Protein AF-A0A321LSK9-F1 (afdb_monomer_lite)

Secondary structure (DSSP, 8-state):
-HHHHHHHHHHHHT--HHHHHHHHHH--SHHHHHHHHHHHHHPPPPPP-HHHHHHHHHHHHHH-TTS-EEHHHHHHHHHHSTT-----HHHHHHHHHHHHHH-TTTEEE-SSEEEESS-HHHHHHHHHHHHHTS-HHHHTT---

Sequence (144 aa):
MDLARLVRLVPLKRLGLDRLRELFDSCITPEEVSTWVDKMAAEQVPKAHYRSIMDAIWELQKERPDEAVEYSGLAVALQKGPKKLNISKADLYQTCLAISGLAPEMISARKNSVELSQRPDRVMALIGSVIREYPEEETTGFQL

Structure (mmCIF, N/CA/C/O backbone):
data_AF-A0A321LSK9-F1
#
_entry.id   AF-A0A321LSK9-F1
#
loop_
_atom_site.group_PDB
_atom_site.id
_atom_site.type_symbol
_atom_site.label_atom_id
_atom_site.label_alt_id
_atom_site.label_comp_id
_atom_site.label_asym_id
_atom_site.label_entity_id
_atom_site.label_seq_id
_atom_site.pdbx_PDB_ins_code
_atom_site.Cartn_x
_atom_site.Cartn_y
_atom_site.Cartn_z
_atom_site.occupancy
_atom_site.B_iso_or_equiv
_atom_site.auth_seq_id
_atom_site.auth_comp_id
_atom_site.auth_asym_id
_atom_site.auth_atom_id
_atom_site.pdbx_PDB_model_num
ATOM 1 N N . MET A 1 1 ? 15.682 -8.465 -17.079 1.00 61.41 1 MET A N 1
ATOM 2 C CA . MET A 1 1 ? 14.472 -8.153 -17.870 1.00 61.41 1 MET A CA 1
ATOM 3 C C . MET A 1 1 ? 13.657 -7.116 -17.125 1.00 61.41 1 MET A C 1
ATOM 5 O O . MET A 1 1 ? 13.328 -7.345 -15.963 1.00 61.41 1 MET A O 1
ATOM 9 N N . ASP A 1 2 ? 13.325 -6.014 -17.789 1.00 80.69 2 ASP A N 1
ATOM 10 C CA . ASP A 1 2 ? 12.660 -4.850 -17.188 1.00 80.69 2 ASP A CA 1
ATOM 11 C C . ASP A 1 2 ? 11.233 -5.110 -16.716 1.00 80.69 2 ASP A C 1
ATOM 13 O O . ASP A 1 2 ? 10.785 -4.490 -15.760 1.00 80.69 2 ASP A O 1
ATOM 17 N N . LEU A 1 3 ? 10.551 -6.113 -17.273 1.00 80.75 3 LEU A N 1
ATOM 18 C CA . LEU A 1 3 ? 9.225 -6.503 -16.794 1.00 80.75 3 LEU A CA 1
ATOM 19 C C . LEU A 1 3 ? 9.258 -7.023 -15.346 1.00 80.75 3 LEU A C 1
ATOM 21 O O . LEU A 1 3 ? 8.407 -6.670 -14.537 1.00 80.75 3 LEU A O 1
ATOM 25 N N . ALA A 1 4 ? 10.267 -7.825 -14.993 1.00 85.94 4 ALA A N 1
ATOM 26 C CA . ALA A 1 4 ? 10.423 -8.321 -13.625 1.00 85.94 4 ALA A CA 1
ATOM 27 C C . ALA A 1 4 ? 10.766 -7.187 -12.643 1.00 85.94 4 ALA A C 1
ATOM 29 O O . ALA A 1 4 ? 10.314 -7.213 -11.500 1.00 85.94 4 ALA A O 1
ATOM 30 N N . ARG A 1 5 ? 11.534 -6.183 -13.097 1.00 90.31 5 ARG A N 1
ATOM 31 C CA . ARG A 1 5 ? 11.812 -4.957 -12.329 1.00 90.31 5 ARG A CA 1
ATOM 32 C C . ARG A 1 5 ? 10.527 -4.162 -12.118 1.00 90.31 5 ARG A C 1
ATOM 34 O O . ARG A 1 5 ? 10.210 -3.794 -10.994 1.00 90.31 5 ARG A O 1
ATOM 41 N N . LEU A 1 6 ? 9.730 -3.988 -13.171 1.00 88.94 6 LEU A N 1
ATOM 42 C CA . LEU A 1 6 ? 8.459 -3.272 -13.113 1.00 88.94 6 LEU A CA 1
ATOM 43 C C . LEU A 1 6 ? 7.492 -3.887 -12.095 1.00 88.94 6 LEU A C 1
ATOM 45 O O . LEU A 1 6 ? 6.918 -3.154 -11.296 1.00 88.94 6 LEU A O 1
ATOM 49 N N . VAL A 1 7 ? 7.361 -5.217 -12.063 1.00 89.06 7 VAL A N 1
ATOM 50 C CA . VAL A 1 7 ? 6.508 -5.915 -11.080 1.00 89.06 7 VAL A CA 1
ATOM 51 C C . VAL A 1 7 ? 6.890 -5.559 -9.638 1.00 89.06 7 VAL A C 1
ATOM 53 O O . VAL A 1 7 ? 6.003 -5.347 -8.814 1.00 89.06 7 VAL A O 1
ATOM 56 N N . ARG A 1 8 ? 8.188 -5.431 -9.333 1.00 91.25 8 ARG A N 1
ATOM 57 C CA . ARG A 1 8 ? 8.672 -5.009 -8.006 1.00 91.25 8 ARG A CA 1
ATOM 58 C C . ARG A 1 8 ? 8.483 -3.515 -7.758 1.00 91.25 8 ARG A C 1
ATOM 60 O O . ARG A 1 8 ? 8.129 -3.112 -6.652 1.00 91.25 8 ARG A O 1
ATOM 67 N N . LEU A 1 9 ? 8.682 -2.687 -8.783 1.00 91.25 9 LEU A N 1
ATOM 68 C CA . LEU A 1 9 ? 8.548 -1.234 -8.685 1.00 91.25 9 LEU A CA 1
ATOM 69 C C . LEU A 1 9 ? 7.097 -0.774 -8.526 1.00 91.25 9 LEU A C 1
ATOM 71 O O . LEU A 1 9 ? 6.872 0.242 -7.877 1.00 91.25 9 LEU A O 1
ATOM 75 N N . VAL A 1 10 ? 6.111 -1.504 -9.056 1.00 90.75 10 VAL A N 1
ATOM 76 C CA . VAL A 1 10 ? 4.685 -1.146 -8.943 1.00 90.75 10 VAL A CA 1
ATOM 77 C C . VAL A 1 10 ? 4.266 -0.855 -7.494 1.00 90.75 10 VAL A C 1
ATOM 79 O O . VAL A 1 10 ? 3.805 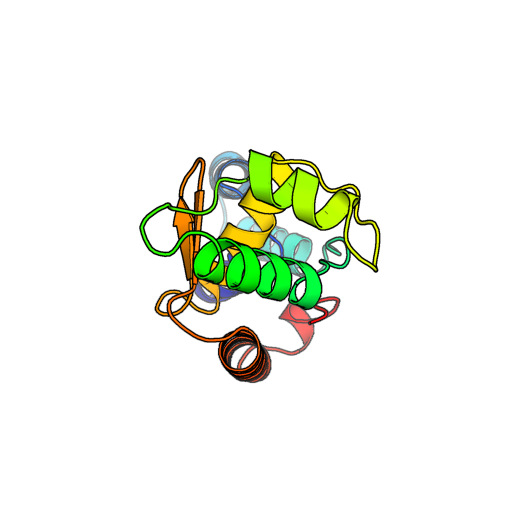0.261 -7.239 1.00 90.75 10 VAL A O 1
ATOM 82 N N . PRO A 1 11 ? 4.449 -1.766 -6.519 1.00 89.19 11 PRO A N 1
ATOM 83 C CA . PRO A 1 11 ? 4.107 -1.474 -5.131 1.00 89.19 11 PRO A CA 1
ATOM 84 C C . PRO A 1 11 ? 5.081 -0.497 -4.454 1.00 89.19 11 PRO A C 1
ATOM 86 O O . PRO A 1 11 ? 4.647 0.333 -3.656 1.00 89.19 11 PRO A O 1
ATOM 89 N N . LEU A 1 12 ? 6.380 -0.542 -4.776 1.00 89.38 12 LEU A N 1
ATOM 90 C CA . LEU A 1 12 ? 7.378 0.346 -4.162 1.00 89.38 12 LEU A CA 1
ATOM 91 C C . LEU A 1 12 ? 7.155 1.818 -4.524 1.00 89.38 12 LEU A C 1
ATOM 93 O O . LEU A 1 12 ? 7.295 2.703 -3.677 1.00 89.38 12 LEU A O 1
ATOM 97 N N . LYS A 1 13 ? 6.808 2.065 -5.788 1.00 88.75 13 LYS A N 1
ATOM 98 C CA . LYS A 1 13 ? 6.647 3.394 -6.380 1.00 88.75 13 LYS A CA 1
ATOM 99 C C . LYS A 1 13 ? 5.180 3.823 -6.509 1.00 88.75 13 LYS A C 1
ATOM 101 O O . LYS A 1 13 ? 4.901 4.931 -6.952 1.00 88.75 13 LYS A O 1
ATOM 106 N N . ARG A 1 14 ? 4.243 2.965 -6.080 1.00 87.81 14 ARG A N 1
ATOM 107 C CA . ARG A 1 14 ? 2.781 3.147 -6.186 1.00 87.81 14 ARG A CA 1
ATOM 108 C C . ARG A 1 14 ? 2.342 3.463 -7.620 1.00 87.81 14 ARG A C 1
ATOM 110 O O . ARG A 1 14 ? 1.556 4.380 -7.858 1.00 87.81 14 ARG A O 1
ATOM 117 N N . LEU A 1 15 ? 2.873 2.708 -8.582 1.00 86.81 15 LEU A N 1
ATOM 118 C CA . LEU A 1 15 ? 2.566 2.896 -9.999 1.00 86.81 15 LEU A CA 1
ATOM 119 C C . LEU A 1 15 ? 1.135 2.428 -10.281 1.00 86.81 15 LEU A C 1
ATOM 121 O O . LEU A 1 15 ? 0.849 1.233 -10.332 1.00 86.81 15 LEU A O 1
ATOM 125 N N . GLY A 1 16 ? 0.229 3.389 -10.447 1.00 84.19 16 GLY A N 1
ATOM 126 C CA . GLY A 1 16 ? -1.152 3.129 -10.839 1.00 84.19 16 GLY A CA 1
ATOM 127 C C . GLY A 1 16 ? -1.293 2.745 -12.315 1.00 84.19 16 GLY A C 1
ATOM 128 O O . GLY A 1 16 ? -0.371 2.897 -13.117 1.00 84.19 16 GLY A O 1
ATOM 129 N N . LEU A 1 17 ? -2.498 2.307 -12.691 1.00 84.75 17 LEU A N 1
ATOM 130 C CA . LEU A 1 17 ? -2.818 1.899 -14.065 1.00 84.75 17 LEU A CA 1
ATOM 131 C C . LEU A 1 17 ? -2.559 2.997 -15.101 1.00 84.75 17 LEU A C 1
ATOM 133 O O . LEU A 1 17 ? -2.166 2.685 -16.217 1.00 84.75 17 LEU A O 1
ATOM 137 N N . ASP A 1 18 ? -2.747 4.267 -14.743 1.00 85.94 18 ASP A N 1
ATOM 138 C CA . ASP A 1 18 ? -2.515 5.375 -15.673 1.00 85.94 18 ASP A CA 1
ATOM 139 C C . ASP A 1 18 ? -1.027 5.534 -16.015 1.00 85.94 18 ASP A C 1
ATOM 141 O O . ASP A 1 18 ? -0.686 5.760 -17.172 1.00 85.94 18 ASP A O 1
ATOM 145 N N . ARG A 1 19 ? -0.132 5.316 -15.042 1.00 87.12 19 ARG A N 1
ATOM 146 C CA . ARG A 1 19 ? 1.322 5.284 -15.274 1.00 87.12 19 ARG A CA 1
ATOM 147 C C . ARG A 1 19 ? 1.726 4.055 -16.081 1.00 87.12 19 ARG A C 1
ATOM 149 O O . ARG A 1 19 ? 2.543 4.154 -16.983 1.00 87.12 19 ARG A O 1
ATOM 156 N N . LEU A 1 20 ? 1.135 2.896 -15.790 1.00 87.81 20 LEU A N 1
ATOM 157 C CA . LEU A 1 20 ? 1.388 1.692 -16.585 1.00 87.81 20 LEU A CA 1
ATOM 158 C C . LEU A 1 20 ? 0.891 1.846 -18.026 1.00 87.81 20 LEU A C 1
ATOM 160 O O . LEU A 1 20 ? 1.511 1.310 -18.933 1.00 87.81 20 LEU A O 1
ATOM 164 N N . ARG A 1 21 ? -0.191 2.598 -18.253 1.00 88.38 21 ARG A N 1
ATOM 165 C CA . ARG A 1 21 ? -0.666 2.926 -19.600 1.00 88.38 21 ARG A CA 1
ATOM 166 C C . ARG A 1 21 ? 0.334 3.808 -20.352 1.00 88.38 21 ARG A C 1
ATOM 168 O O . ARG A 1 21 ? 0.600 3.526 -21.511 1.00 88.38 21 ARG A O 1
ATOM 175 N N . GLU A 1 22 ? 0.948 4.787 -19.680 1.00 88.75 22 GLU A N 1
ATOM 176 C CA . GLU A 1 22 ? 2.008 5.635 -20.255 1.00 88.75 22 GLU A CA 1
ATOM 177 C C . GLU A 1 22 ? 3.137 4.796 -20.871 1.00 88.75 22 GLU A C 1
ATOM 179 O O . GLU A 1 22 ? 3.592 5.112 -21.966 1.00 88.75 22 GLU A O 1
ATOM 184 N N . LEU A 1 23 ? 3.545 3.698 -20.224 1.00 89.56 23 LEU A N 1
ATOM 185 C CA . LEU A 1 23 ? 4.544 2.775 -20.772 1.00 89.56 23 LEU A CA 1
ATOM 186 C C . LEU A 1 23 ? 4.121 2.217 -22.140 1.00 89.56 23 LEU A C 1
ATOM 188 O O . LEU A 1 23 ? 4.911 2.245 -23.076 1.00 89.56 23 LEU A O 1
ATOM 192 N N . PHE A 1 24 ? 2.886 1.730 -22.269 1.00 87.31 24 PHE A N 1
ATOM 193 C CA . PHE A 1 24 ? 2.396 1.143 -23.522 1.00 87.31 24 PHE A CA 1
ATOM 194 C C . PHE A 1 24 ? 2.111 2.189 -24.605 1.00 87.31 24 PHE A C 1
ATOM 196 O O . PHE A 1 24 ? 2.229 1.879 -25.787 1.00 87.31 24 PHE A O 1
ATOM 203 N N . ASP A 1 25 ? 1.749 3.409 -24.208 1.00 89.19 25 ASP A N 1
ATOM 204 C CA . ASP A 1 25 ? 1.433 4.491 -25.143 1.00 89.19 25 ASP A CA 1
ATOM 205 C C . ASP A 1 25 ? 2.693 5.201 -25.664 1.00 89.19 25 ASP A C 1
ATOM 207 O O . ASP A 1 25 ? 2.691 5.714 -26.783 1.00 89.19 25 ASP A O 1
ATOM 211 N N . SER A 1 26 ? 3.758 5.268 -24.854 1.00 85.94 26 SER A N 1
ATOM 212 C CA . SER A 1 26 ? 4.951 6.080 -25.142 1.00 85.94 26 SER A CA 1
ATOM 213 C C . SER A 1 26 ? 6.218 5.290 -25.463 1.00 85.94 26 SER A C 1
ATOM 215 O O . SER A 1 26 ? 7.130 5.871 -26.046 1.00 85.94 26 SER A O 1
ATOM 217 N N . CYS A 1 27 ? 6.302 4.004 -25.105 1.00 87.62 27 CYS A N 1
ATOM 218 C CA . CYS A 1 27 ? 7.485 3.180 -25.359 1.00 87.62 27 CYS A CA 1
ATOM 219 C C . CYS A 1 27 ? 7.199 2.147 -26.456 1.00 87.62 27 CYS A C 1
ATOM 221 O O . CYS A 1 27 ? 6.325 1.291 -26.316 1.00 87.62 27 CYS A O 1
ATOM 223 N N . ILE A 1 28 ? 7.965 2.212 -27.540 1.00 87.06 28 ILE A N 1
ATOM 224 C CA . ILE A 1 28 ? 7.873 1.342 -28.717 1.00 87.06 28 ILE A CA 1
ATOM 225 C C . ILE A 1 28 ? 9.047 0.353 -28.736 1.00 87.06 28 ILE A C 1
ATOM 227 O O . ILE A 1 28 ? 8.869 -0.794 -29.154 1.00 87.06 28 ILE A O 1
ATOM 231 N N . THR A 1 29 ? 10.235 0.758 -28.269 1.00 89.12 29 THR A N 1
ATOM 232 C CA . THR A 1 29 ? 11.435 -0.099 -28.252 1.00 89.12 29 THR A CA 1
ATOM 233 C C . THR A 1 29 ? 11.815 -0.590 -26.846 1.00 89.12 29 THR A C 1
ATOM 235 O O . THR A 1 29 ? 11.451 0.028 -25.841 1.00 89.12 29 THR A O 1
ATOM 238 N N . PRO A 1 30 ? 12.577 -1.699 -26.735 1.00 86.38 30 PRO A N 1
ATOM 239 C CA . PRO A 1 30 ? 13.096 -2.177 -25.451 1.00 86.38 30 PRO A CA 1
ATOM 240 C C . PRO A 1 30 ? 13.929 -1.136 -24.687 1.00 86.38 30 PRO A C 1
ATOM 242 O O . PRO A 1 30 ? 13.874 -1.080 -23.460 1.00 86.38 30 PRO A O 1
ATOM 245 N N . GLU A 1 31 ? 14.679 -0.292 -25.393 1.00 89.69 31 GLU A N 1
ATOM 246 C CA . GLU A 1 31 ? 15.510 0.762 -24.803 1.00 89.69 31 GLU 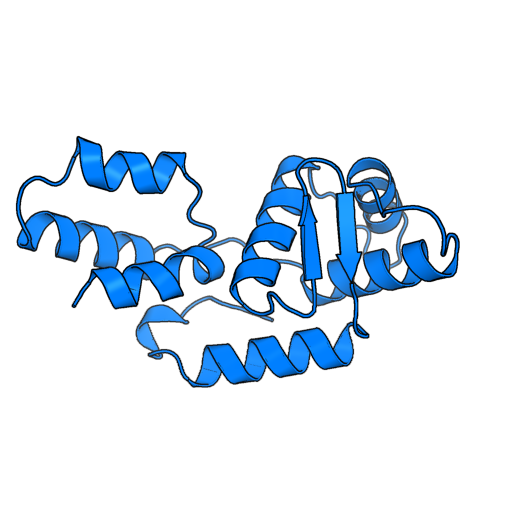A CA 1
ATOM 247 C C . GLU A 1 31 ? 14.659 1.878 -24.182 1.00 89.69 31 GLU A C 1
ATOM 249 O O . GLU A 1 31 ? 14.979 2.378 -23.099 1.00 89.69 31 GLU A O 1
ATOM 254 N N . GLU A 1 32 ? 13.549 2.241 -24.830 1.00 90.50 32 GLU A N 1
ATOM 255 C CA . GLU A 1 32 ? 12.580 3.204 -24.295 1.00 90.50 32 GLU A CA 1
ATOM 256 C C . GLU A 1 32 ? 11.922 2.661 -23.023 1.00 90.50 32 GLU A C 1
ATOM 258 O O . GLU A 1 32 ? 11.857 3.368 -22.015 1.00 90.50 32 GLU A O 1
ATOM 263 N N . VAL A 1 33 ? 11.541 1.377 -23.023 1.00 90.25 33 VAL A N 1
ATOM 264 C CA . VAL A 1 33 ? 11.022 0.685 -21.831 1.00 90.25 33 VAL A CA 1
ATOM 265 C C . VAL A 1 33 ? 12.041 0.713 -20.691 1.00 90.25 33 VAL A C 1
ATOM 267 O O . VAL A 1 33 ? 11.679 1.068 -19.569 1.00 90.25 33 VAL A O 1
ATOM 270 N N . SER A 1 34 ? 13.310 0.380 -20.955 1.00 90.12 34 SER A N 1
ATOM 271 C CA . SER A 1 34 ? 14.369 0.413 -19.934 1.00 90.12 34 SER A CA 1
ATOM 272 C C . SER A 1 34 ? 14.528 1.816 -19.350 1.00 90.12 34 SER A C 1
ATOM 274 O O . SER A 1 34 ? 14.528 1.986 -18.133 1.00 90.12 34 SER A O 1
ATOM 276 N N . THR A 1 35 ? 14.577 2.834 -20.213 1.00 91.25 35 THR A N 1
ATOM 277 C CA . THR A 1 35 ? 14.712 4.240 -19.804 1.00 91.25 35 THR A CA 1
ATOM 278 C C . THR A 1 35 ? 13.534 4.683 -18.935 1.00 91.25 35 THR A C 1
ATOM 280 O O . THR A 1 35 ? 13.710 5.369 -17.924 1.00 91.25 35 THR A O 1
ATOM 283 N N . TRP A 1 36 ? 12.319 4.274 -19.301 1.00 92.38 36 TRP A N 1
ATOM 284 C CA . TRP A 1 36 ? 11.119 4.571 -18.529 1.00 92.38 36 TRP A CA 1
ATOM 285 C C . TRP A 1 36 ? 11.139 3.879 -17.159 1.00 92.38 36 TRP A C 1
ATOM 287 O O . TRP A 1 36 ? 10.854 4.516 -16.143 1.00 92.38 36 TRP A O 1
ATOM 297 N N . VAL A 1 37 ? 11.535 2.604 -17.103 1.00 90.88 37 VAL A N 1
ATOM 298 C CA . VAL A 1 37 ? 11.658 1.844 -15.848 1.00 90.88 37 VAL A CA 1
ATOM 299 C C . VAL A 1 37 ? 12.708 2.464 -14.926 1.00 90.88 37 VAL A C 1
ATOM 301 O O . VAL A 1 37 ? 12.436 2.633 -13.736 1.00 90.88 37 VAL A O 1
ATOM 304 N N . ASP A 1 38 ? 13.857 2.882 -15.457 1.00 90.62 38 ASP A N 1
ATOM 305 C CA . ASP A 1 38 ? 14.907 3.544 -14.675 1.00 90.62 38 ASP A CA 1
ATOM 306 C C . ASP A 1 38 ? 14.430 4.892 -14.109 1.00 90.62 38 ASP A C 1
ATOM 308 O O . ASP A 1 38 ? 14.682 5.211 -12.944 1.00 90.62 38 ASP A O 1
ATOM 312 N N . LYS A 1 39 ? 13.646 5.654 -14.884 1.00 90.25 39 LYS A N 1
ATOM 313 C CA . LYS A 1 39 ? 12.999 6.886 -14.407 1.00 90.25 39 LYS A CA 1
ATOM 314 C C . LYS A 1 39 ? 12.037 6.611 -13.248 1.00 90.25 39 LYS A C 1
ATOM 316 O O . LYS A 1 39 ? 12.049 7.354 -12.268 1.00 90.25 39 LYS A O 1
ATOM 321 N N . MET A 1 40 ? 11.223 5.556 -13.331 1.00 90.44 40 MET A N 1
ATOM 322 C CA . MET A 1 40 ? 10.312 5.175 -12.240 1.00 90.44 40 MET A CA 1
ATOM 323 C C . MET A 1 40 ? 11.073 4.688 -11.003 1.00 90.44 40 MET A C 1
ATOM 325 O O . MET A 1 40 ? 10.696 5.015 -9.878 1.00 90.44 40 MET A O 1
ATOM 329 N N . ALA A 1 41 ? 12.165 3.943 -11.187 1.00 88.00 41 ALA A N 1
ATOM 330 C CA . ALA A 1 41 ? 13.023 3.502 -10.090 1.00 88.00 41 ALA A CA 1
ATOM 331 C C . ALA A 1 41 ? 13.651 4.690 -9.340 1.00 88.00 41 ALA A C 1
ATOM 333 O O . ALA A 1 41 ? 13.701 4.687 -8.107 1.00 88.00 41 ALA A O 1
ATOM 334 N N . ALA A 1 42 ? 14.051 5.738 -10.064 1.00 87.19 42 ALA A N 1
ATOM 335 C CA . ALA A 1 42 ? 14.604 6.961 -9.487 1.00 87.19 42 ALA A CA 1
ATOM 336 C C . ALA A 1 42 ? 13.550 7.883 -8.838 1.00 87.19 42 ALA A C 1
ATOM 338 O O . ALA A 1 42 ? 13.907 8.763 -8.050 1.00 87.19 42 ALA A O 1
ATOM 339 N N . GLU A 1 43 ? 12.257 7.708 -9.138 1.00 85.88 43 GLU A N 1
ATOM 340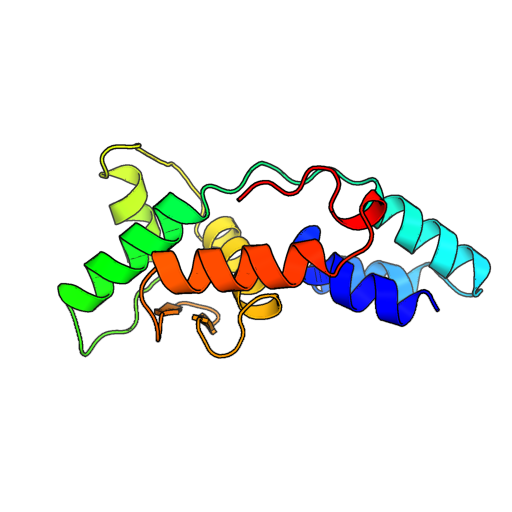 C CA . GLU A 1 43 ? 11.190 8.545 -8.584 1.00 85.88 43 GLU A CA 1
ATOM 341 C C . GLU A 1 43 ? 11.067 8.342 -7.063 1.00 85.88 43 GLU A C 1
ATOM 343 O O . GLU A 1 43 ? 11.048 7.217 -6.544 1.00 85.88 43 GLU A O 1
ATOM 348 N N . GLN A 1 44 ? 10.992 9.449 -6.321 1.00 79.12 44 GLN A N 1
ATOM 349 C CA . GLN A 1 44 ? 10.778 9.421 -4.878 1.00 79.12 44 GLN A CA 1
ATOM 350 C C . GLN A 1 44 ? 9.291 9.528 -4.570 1.00 79.12 44 GLN A C 1
ATOM 352 O O . GLN A 1 44 ? 8.625 10.483 -4.967 1.00 79.12 44 GLN A O 1
ATOM 357 N N . VAL A 1 45 ? 8.780 8.566 -3.806 1.00 77.81 45 VAL A N 1
ATOM 358 C CA . VAL A 1 45 ? 7.395 8.585 -3.339 1.00 77.81 45 VAL A CA 1
ATOM 359 C C . VAL A 1 45 ? 7.339 9.225 -1.957 1.00 77.81 45 VAL A C 1
ATOM 361 O O . VAL A 1 45 ? 8.205 8.947 -1.121 1.00 77.81 45 VAL A O 1
ATOM 364 N N . PRO A 1 46 ? 6.309 10.034 -1.656 1.00 74.88 46 PRO A N 1
ATOM 365 C CA . PRO A 1 46 ? 6.097 10.534 -0.310 1.00 74.88 46 PRO A CA 1
ATOM 366 C C . PRO A 1 46 ? 6.074 9.405 0.723 1.00 74.88 46 PRO A C 1
ATOM 368 O O . PRO A 1 46 ? 5.424 8.362 0.535 1.00 74.88 46 PRO A O 1
ATOM 371 N N . LYS A 1 47 ? 6.757 9.654 1.845 1.00 76.19 47 LYS A N 1
ATOM 372 C CA . LYS A 1 47 ? 6.799 8.752 2.995 1.00 76.19 47 LYS A CA 1
ATOM 373 C C . LYS A 1 47 ? 5.376 8.387 3.412 1.00 76.19 47 LYS A C 1
ATOM 375 O O . LYS A 1 47 ? 4.605 9.251 3.822 1.00 76.19 47 LYS A O 1
ATOM 380 N N . ALA A 1 48 ? 5.030 7.106 3.312 1.00 77.81 48 ALA A N 1
ATOM 381 C CA . ALA A 1 48 ? 3.752 6.625 3.816 1.00 77.81 48 ALA A CA 1
ATOM 382 C C . ALA A 1 48 ? 3.834 6.378 5.316 1.00 77.81 48 ALA A C 1
ATOM 384 O O . ALA A 1 48 ? 4.828 5.894 5.850 1.00 77.81 48 ALA A O 1
ATOM 385 N N . HIS A 1 49 ? 2.730 6.654 5.998 1.00 89.06 49 HIS A N 1
ATOM 386 C CA . HIS A 1 49 ? 2.552 6.312 7.401 1.00 89.06 49 HIS A CA 1
ATOM 387 C C . HIS A 1 49 ? 2.056 4.866 7.551 1.00 89.06 49 HIS A C 1
ATOM 389 O O . HIS A 1 49 ? 1.047 4.638 8.219 1.00 89.06 49 HIS A O 1
ATOM 395 N N . TYR A 1 50 ? 2.748 3.900 6.928 1.00 90.62 50 TYR A N 1
ATOM 396 C CA . TYR A 1 50 ? 2.308 2.500 6.818 1.00 90.62 50 TYR A CA 1
ATOM 397 C C . TYR A 1 50 ? 1.897 1.915 8.168 1.00 90.62 50 TYR A C 1
ATOM 399 O O . TYR A 1 50 ? 0.778 1.424 8.314 1.00 90.62 50 TYR A O 1
ATOM 407 N N . ARG A 1 51 ? 2.759 2.056 9.182 1.00 92.62 51 ARG A N 1
ATOM 408 C CA . ARG A 1 51 ? 2.467 1.582 10.538 1.00 92.62 51 ARG A CA 1
ATOM 409 C C . ARG A 1 51 ? 1.182 2.184 11.113 1.00 92.62 51 ARG A C 1
ATOM 411 O O . ARG A 1 51 ? 0.336 1.447 11.601 1.00 92.62 51 ARG A O 1
ATOM 418 N N . SER A 1 52 ? 1.029 3.508 11.036 1.00 94.31 52 SER A N 1
ATOM 419 C CA . SER A 1 52 ? -0.148 4.200 11.578 1.00 94.31 52 SER A CA 1
ATOM 420 C C . SER A 1 52 ? -1.434 3.779 10.864 1.00 94.31 52 SER A C 1
ATOM 422 O O . SER A 1 52 ? -2.469 3.648 11.507 1.00 94.31 52 SER A O 1
ATOM 424 N N . ILE A 1 53 ? -1.365 3.571 9.545 1.00 95.50 53 ILE A N 1
ATOM 425 C CA . ILE A 1 53 ? -2.494 3.114 8.729 1.00 95.50 53 ILE A CA 1
ATOM 426 C C . ILE A 1 53 ? -2.899 1.696 9.141 1.00 95.50 53 ILE A C 1
ATOM 428 O O . ILE A 1 53 ? -4.067 1.469 9.435 1.00 95.50 53 ILE A O 1
ATOM 432 N N . MET A 1 54 ? -1.949 0.762 9.226 1.00 95.50 54 MET A N 1
ATOM 433 C CA . MET A 1 54 ? -2.244 -0.621 9.613 1.00 95.50 54 MET A CA 1
ATOM 434 C C . MET A 1 54 ? -2.769 -0.744 11.041 1.00 95.50 54 MET A C 1
ATOM 436 O O . MET A 1 54 ? -3.724 -1.482 11.263 1.00 95.50 54 MET A O 1
ATOM 440 N N . ASP A 1 55 ? -2.193 -0.009 11.995 1.00 96.25 55 ASP A N 1
ATOM 441 C CA . ASP A 1 55 ? -2.707 0.016 13.369 1.00 96.25 55 ASP A CA 1
ATOM 442 C C . ASP A 1 55 ? -4.160 0.510 13.406 1.00 96.25 55 ASP A C 1
ATOM 444 O O . ASP A 1 55 ? -4.998 -0.089 14.072 1.00 96.25 55 ASP A O 1
ATOM 448 N N . ALA A 1 56 ? -4.481 1.572 12.659 1.00 96.75 56 ALA A N 1
ATOM 449 C CA . ALA A 1 56 ? -5.837 2.109 12.612 1.00 96.75 56 ALA A CA 1
ATOM 450 C C . ALA A 1 56 ? -6.833 1.130 11.968 1.00 96.75 56 ALA A C 1
ATOM 452 O O . ALA A 1 56 ? -7.937 0.974 12.483 1.00 96.75 56 ALA A O 1
ATOM 453 N N . ILE A 1 57 ? -6.449 0.441 10.886 1.00 96.94 57 ILE A N 1
ATOM 454 C CA . ILE A 1 57 ? -7.285 -0.608 10.275 1.00 96.94 57 ILE A CA 1
ATOM 455 C C . ILE A 1 57 ? -7.543 -1.731 11.286 1.00 96.94 57 ILE A C 1
ATOM 457 O O . ILE A 1 57 ? -8.684 -2.148 11.471 1.00 96.94 57 ILE A O 1
ATOM 461 N N . TRP A 1 58 ? -6.492 -2.189 11.970 1.00 97.12 58 TRP A N 1
ATOM 462 C CA . TRP A 1 58 ? -6.582 -3.273 12.945 1.00 97.12 58 TRP A CA 1
ATOM 463 C C . TRP A 1 58 ? -7.517 -2.943 14.113 1.00 97.12 58 TRP A C 1
ATOM 465 O O . TRP A 1 58 ? -8.333 -3.776 14.505 1.00 97.12 58 TRP A O 1
ATOM 475 N N . GLU A 1 59 ? -7.431 -1.729 14.658 1.00 96.50 59 GLU A N 1
ATOM 476 C CA . GLU A 1 59 ? -8.323 -1.307 15.740 1.00 96.50 59 GLU A CA 1
ATOM 477 C C . GLU A 1 59 ? -9.774 -1.155 15.266 1.00 96.50 59 GLU A C 1
ATOM 479 O O . GLU A 1 59 ? -10.673 -1.656 15.938 1.00 96.50 59 GLU A O 1
ATOM 484 N N . LEU A 1 60 ? -10.015 -0.585 14.080 1.00 96.75 60 LEU A N 1
ATOM 485 C CA . LEU A 1 60 ? -11.372 -0.475 13.527 1.00 96.75 60 LEU A CA 1
ATOM 486 C C . LEU A 1 60 ? -12.025 -1.849 13.295 1.00 96.75 60 LEU A C 1
ATOM 488 O O . LEU A 1 60 ? -13.197 -2.024 13.619 1.00 96.75 60 LEU A O 1
ATOM 492 N N . GLN A 1 61 ? -11.271 -2.843 12.812 1.00 96.44 61 GLN A N 1
ATOM 493 C CA . GLN A 1 61 ? -11.768 -4.220 12.678 1.00 96.44 61 GLN A CA 1
ATOM 494 C C . GLN A 1 61 ? -12.095 -4.866 14.024 1.00 96.44 61 GLN A C 1
ATOM 496 O O . GLN A 1 61 ? -13.029 -5.652 14.123 1.00 96.44 61 GLN A O 1
ATOM 501 N N . LYS A 1 62 ? -11.327 -4.569 15.076 1.00 96.19 62 LYS A N 1
ATOM 502 C CA . LYS A 1 62 ? -11.620 -5.091 16.418 1.00 96.19 62 LYS A CA 1
ATOM 503 C C . LYS A 1 62 ? -12.880 -4.472 17.008 1.00 96.19 62 LYS A C 1
ATOM 505 O O . LYS A 1 62 ? -13.621 -5.161 17.701 1.00 96.19 62 LYS A O 1
ATOM 510 N N . GLU A 1 63 ? -13.102 -3.185 16.758 1.00 94.88 63 GLU A N 1
ATOM 511 C CA . GLU A 1 63 ? -14.322 -2.490 17.174 1.00 94.88 63 GLU A CA 1
ATOM 512 C C . GLU A 1 63 ? -15.553 -3.009 16.424 1.00 94.88 63 GLU A C 1
ATOM 514 O O . GLU A 1 63 ? -16.646 -3.040 16.993 1.00 94.88 63 GLU A O 1
ATOM 519 N N . ARG A 1 64 ? -15.382 -3.422 15.161 1.00 92.75 64 ARG A N 1
ATOM 520 C CA . ARG A 1 64 ? -16.458 -3.902 14.287 1.00 92.75 64 ARG A CA 1
ATOM 521 C C . ARG A 1 64 ? -16.027 -5.145 13.496 1.00 92.75 64 ARG A C 1
ATOM 523 O O . ARG A 1 64 ? -15.680 -5.028 12.324 1.00 92.75 64 ARG A O 1
ATOM 530 N N . PRO A 1 65 ? -16.054 -6.339 14.111 1.00 89.69 65 PRO A N 1
ATOM 531 C CA . PRO A 1 65 ? -15.512 -7.556 13.499 1.00 89.69 65 PRO A CA 1
ATOM 532 C C . PRO A 1 65 ? -16.269 -8.027 12.250 1.00 89.69 65 PRO A C 1
ATOM 534 O O . PRO A 1 65 ? -15.676 -8.693 11.407 1.00 89.69 65 PRO A O 1
ATOM 537 N N . ASP A 1 66 ? -17.546 -7.662 12.115 1.00 90.12 66 ASP A N 1
ATOM 538 C CA . ASP A 1 66 ? -18.410 -8.085 11.006 1.00 90.12 66 ASP A CA 1
ATOM 539 C C . ASP A 1 66 ? -18.528 -7.028 9.888 1.00 90.12 66 ASP A C 1
ATOM 541 O O . ASP A 1 66 ? -19.292 -7.205 8.937 1.00 90.12 66 ASP A O 1
ATOM 545 N N . GLU A 1 67 ? -17.787 -5.917 9.985 1.00 91.00 67 GLU A N 1
ATOM 546 C CA . GLU A 1 67 ? -17.795 -4.832 9.000 1.00 91.00 67 GLU A CA 1
ATOM 547 C C . GLU A 1 67 ? -16.407 -4.637 8.380 1.00 91.00 67 GLU A C 1
ATOM 549 O O . GLU A 1 67 ? -15.394 -4.518 9.070 1.00 91.00 67 GLU A O 1
ATOM 554 N N . ALA A 1 68 ? -16.363 -4.526 7.053 1.00 91.75 68 ALA A N 1
ATOM 555 C CA . ALA A 1 68 ? -15.151 -4.121 6.354 1.00 91.75 68 ALA A CA 1
ATOM 556 C C . ALA A 1 68 ? -14.785 -2.670 6.711 1.00 91.75 68 ALA A C 1
ATOM 558 O O . ALA A 1 68 ? -15.653 -1.793 6.765 1.00 91.75 68 ALA A O 1
ATOM 559 N N . VAL A 1 69 ? -13.493 -2.372 6.877 1.00 97.62 69 VAL A N 1
ATOM 560 C CA . VAL A 1 69 ? -13.059 -1.003 7.189 1.00 97.62 69 VAL A CA 1
ATOM 561 C C . VAL A 1 69 ? -13.122 -0.145 5.935 1.00 97.62 69 VAL A C 1
ATOM 563 O O . VAL A 1 69 ? -12.299 -0.272 5.030 1.00 97.62 69 VAL A O 1
ATOM 566 N N . GLU A 1 70 ? -14.080 0.775 5.880 1.00 97.56 70 GLU A N 1
ATOM 567 C CA . GLU A 1 70 ? -14.150 1.757 4.802 1.00 97.56 70 GLU A CA 1
ATOM 568 C C . GLU A 1 70 ? -13.052 2.828 4.912 1.00 97.56 70 GLU A C 1
ATOM 570 O O . GLU A 1 70 ? -12.740 3.329 5.998 1.00 97.56 70 GLU A O 1
ATOM 575 N N . TYR A 1 71 ? -12.535 3.297 3.770 1.00 97.75 71 TYR A N 1
ATOM 576 C CA . TYR A 1 71 ? -11.543 4.386 3.747 1.00 97.75 71 TYR A CA 1
ATOM 577 C C . TYR A 1 71 ? -12.060 5.705 4.334 1.00 97.75 71 TYR A C 1
ATOM 579 O O . TYR A 1 71 ? -11.278 6.534 4.796 1.00 97.75 71 TYR A O 1
ATOM 587 N N . SER A 1 72 ? -13.378 5.913 4.315 1.00 95.94 72 SER A N 1
ATOM 588 C CA . SER A 1 72 ? -14.055 7.030 4.979 1.00 95.94 72 SER A CA 1
ATOM 589 C C . SER A 1 72 ? -13.833 7.007 6.492 1.00 95.94 72 SER A C 1
ATOM 591 O O . SER A 1 72 ? -13.355 7.995 7.051 1.00 95.94 72 SER A O 1
ATOM 593 N N . GLY A 1 73 ? -14.129 5.876 7.132 1.00 96.00 73 GLY A N 1
ATOM 594 C CA . GLY A 1 73 ? -13.922 5.657 8.559 1.00 96.00 73 GLY A CA 1
ATOM 595 C C . GLY A 1 73 ? -12.444 5.699 8.926 1.00 96.00 73 GLY A C 1
ATOM 596 O O . GLY A 1 73 ? -12.069 6.377 9.882 1.00 96.00 73 GLY A O 1
ATOM 597 N N . LEU A 1 74 ? -11.591 5.073 8.110 1.00 97.06 74 LEU A N 1
ATOM 598 C CA . LEU A 1 74 ? -10.144 5.079 8.313 1.00 97.06 74 LEU A CA 1
ATOM 599 C C . LEU A 1 74 ? -9.552 6.495 8.292 1.00 97.06 74 LEU A C 1
ATOM 601 O O . LEU A 1 74 ? -8.769 6.841 9.176 1.00 97.06 74 LEU A O 1
ATOM 605 N N . ALA A 1 75 ? -9.944 7.335 7.328 1.00 96.88 75 ALA A N 1
ATOM 606 C CA . ALA A 1 75 ? -9.482 8.723 7.258 1.00 96.88 75 ALA A CA 1
ATOM 607 C C . ALA A 1 75 ? -9.848 9.507 8.528 1.00 96.88 75 ALA A C 1
ATOM 609 O O . ALA A 1 75 ? -9.011 10.215 9.089 1.00 96.88 75 ALA A O 1
ATOM 610 N N . VAL A 1 76 ? -11.077 9.336 9.024 1.00 96.44 76 VAL A N 1
ATOM 611 C CA . VAL A 1 76 ? -11.538 9.982 10.262 1.00 96.44 76 VAL A CA 1
ATOM 612 C C . VAL A 1 76 ? -10.763 9.471 11.479 1.00 96.44 76 VAL A C 1
ATOM 614 O O . VAL A 1 76 ? -10.346 10.276 12.316 1.00 96.44 76 VAL A O 1
ATOM 617 N N . ALA A 1 77 ? -10.541 8.158 11.580 1.00 95.88 77 ALA A N 1
ATOM 618 C CA . ALA A 1 77 ? -9.782 7.555 12.673 1.00 95.88 77 ALA A CA 1
ATOM 619 C C . ALA A 1 77 ? -8.333 8.064 12.702 1.00 95.88 77 ALA A C 1
ATOM 621 O O . ALA A 1 77 ? -7.831 8.458 13.753 1.00 95.88 77 ALA A O 1
ATOM 622 N N . LEU A 1 78 ? -7.680 8.149 11.541 1.00 96.44 78 LEU A N 1
ATOM 623 C CA . LEU A 1 78 ? -6.318 8.673 11.407 1.00 96.44 78 LEU A CA 1
ATOM 624 C C . LEU A 1 78 ? -6.216 10.164 11.745 1.00 96.44 78 LEU A C 1
ATOM 626 O O . LEU A 1 78 ? -5.255 10.580 12.400 1.00 96.44 78 LEU A O 1
ATOM 630 N N . GLN A 1 79 ? -7.215 10.955 11.356 1.00 95.81 79 GLN A N 1
ATOM 631 C CA . GLN A 1 79 ? -7.271 12.384 11.658 1.00 95.81 79 GLN A CA 1
ATOM 632 C C . GLN A 1 79 ? -7.444 12.649 13.159 1.00 95.81 79 GLN A C 1
ATOM 634 O O . GLN A 1 79 ? -6.839 13.576 13.701 1.00 95.81 79 GLN A O 1
ATOM 639 N N . LYS A 1 80 ? -8.270 11.842 13.834 1.00 94.00 80 LYS A N 1
ATOM 640 C CA . LYS A 1 80 ? -8.563 11.972 15.272 1.00 94.00 80 LYS A CA 1
ATOM 641 C C . LYS A 1 80 ? -7.570 11.230 16.167 1.00 94.00 80 LYS A C 1
ATOM 643 O O . LYS A 1 80 ? -7.540 11.479 17.370 1.00 94.00 80 LYS A O 1
ATOM 648 N N . GLY A 1 81 ? -6.778 10.331 15.592 1.00 89.19 81 GLY A N 1
ATOM 649 C CA . GLY A 1 81 ? -5.805 9.518 16.302 1.00 89.19 81 GLY A CA 1
ATOM 650 C C . GLY A 1 81 ? -4.621 10.317 16.863 1.00 89.19 81 GLY A C 1
ATOM 651 O O . GLY A 1 81 ? -4.456 11.509 16.593 1.00 89.19 81 GLY A O 1
ATOM 652 N N . PRO A 1 82 ? -3.728 9.651 17.612 1.00 85.19 82 PRO A N 1
ATOM 653 C CA . PRO A 1 82 ? -2.645 10.306 18.348 1.00 85.19 82 PRO A CA 1
ATOM 654 C C . PRO A 1 82 ? -1.648 11.047 17.446 1.00 85.19 82 PRO A C 1
ATOM 656 O O . PRO A 1 82 ? -1.112 12.080 17.837 1.00 85.19 82 PRO A O 1
ATOM 659 N N . LYS A 1 83 ? -1.416 10.547 16.225 1.00 86.31 83 LYS A N 1
ATOM 660 C CA . LYS A 1 83 ? -0.501 11.155 15.242 1.00 86.31 83 LYS A CA 1
ATOM 661 C C . LYS A 1 83 ? -1.178 12.149 14.285 1.00 86.31 83 LYS A C 1
ATOM 663 O O . LYS A 1 83 ? -0.483 12.671 13.423 1.00 86.31 83 LYS A O 1
ATOM 668 N N . LYS A 1 84 ? -2.492 12.392 14.429 1.00 90.94 84 LYS A N 1
ATOM 669 C CA . LYS A 1 84 ? -3.319 13.331 13.639 1.00 90.94 84 LYS A CA 1
ATOM 670 C C . LYS A 1 84 ? -2.909 13.432 12.166 1.00 90.94 84 LYS A C 1
ATOM 672 O O . LYS A 1 84 ? -2.361 14.440 11.723 1.00 90.94 84 LYS A O 1
ATOM 677 N N . LEU A 1 85 ? -3.171 12.376 11.405 1.00 93.50 85 LEU A N 1
ATOM 678 C CA . LEU A 1 85 ? -2.795 12.305 9.996 1.00 93.50 85 LEU A CA 1
ATOM 679 C C . LEU A 1 85 ? -3.969 12.728 9.112 1.00 93.50 85 LEU A C 1
ATOM 681 O O . LEU A 1 85 ? -5.048 12.147 9.193 1.00 93.50 85 LEU A O 1
ATOM 685 N N . ASN A 1 86 ? -3.750 13.725 8.252 1.00 93.38 86 ASN A N 1
ATOM 686 C CA . ASN A 1 86 ? -4.730 14.158 7.259 1.00 93.38 86 ASN A CA 1
ATOM 687 C C . ASN A 1 86 ? -4.365 13.570 5.892 1.00 93.38 86 ASN A C 1
ATOM 689 O O . ASN A 1 86 ? -3.553 14.138 5.166 1.00 93.38 86 ASN A O 1
ATOM 693 N N . ILE A 1 87 ? -4.921 12.400 5.583 1.00 92.56 87 ILE A N 1
ATOM 694 C CA . ILE A 1 87 ? -4.644 11.651 4.353 1.00 92.56 87 ILE A CA 1
ATOM 695 C C . ILE A 1 87 ? -5.951 11.519 3.574 1.00 92.56 87 ILE A C 1
ATOM 697 O O . ILE A 1 87 ? -6.988 11.179 4.149 1.00 92.56 87 ILE A O 1
ATOM 701 N N . SER A 1 88 ? -5.916 11.795 2.269 1.00 92.88 88 SER A N 1
ATOM 702 C CA . SER A 1 88 ? -7.103 11.674 1.425 1.00 92.88 88 SER A CA 1
ATOM 703 C C . SER A 1 88 ? -7.531 10.207 1.277 1.00 92.88 88 SER A C 1
ATOM 705 O O . SER A 1 88 ? -6.719 9.288 1.386 1.00 92.88 88 SER A O 1
ATOM 707 N N . LYS A 1 89 ? -8.812 9.961 0.971 1.00 94.06 89 LYS A N 1
ATOM 708 C CA . LYS A 1 89 ? -9.296 8.594 0.693 1.00 94.06 89 LYS A CA 1
ATOM 709 C C . LYS A 1 89 ? -8.553 7.950 -0.480 1.00 94.06 89 LYS A C 1
ATOM 711 O O . LYS A 1 89 ? -8.276 6.757 -0.438 1.00 94.06 89 LYS A O 1
ATOM 716 N N . ALA A 1 90 ? -8.241 8.741 -1.509 1.00 91.25 90 ALA A N 1
ATOM 717 C CA . ALA A 1 90 ? -7.509 8.268 -2.677 1.00 91.25 90 ALA A CA 1
ATOM 718 C C . ALA A 1 90 ? -6.097 7.813 -2.285 1.00 91.25 90 ALA A C 1
ATOM 720 O O . ALA A 1 90 ? -5.692 6.712 -2.646 1.00 91.25 90 ALA A O 1
ATOM 721 N N . ASP A 1 91 ? -5.394 8.600 -1.469 1.00 90.94 91 ASP A N 1
ATOM 722 C CA . ASP A 1 91 ? -4.051 8.249 -1.004 1.00 90.94 91 ASP A CA 1
ATOM 723 C C . ASP A 1 91 ? -4.066 7.047 -0.057 1.00 90.94 91 ASP A C 1
ATOM 725 O O . ASP A 1 91 ? -3.177 6.198 -0.133 1.00 90.94 91 ASP A O 1
ATOM 729 N N . LEU A 1 92 ? -5.084 6.922 0.806 1.00 94.56 92 LEU A N 1
ATOM 730 C CA . LEU A 1 92 ? -5.269 5.735 1.648 1.00 94.56 92 LEU A CA 1
ATOM 731 C C . LEU A 1 92 ? -5.475 4.480 0.803 1.00 94.56 92 LEU A C 1
ATOM 733 O O . LEU A 1 92 ? -4.811 3.475 1.052 1.00 94.56 92 LEU A O 1
ATOM 737 N N . TYR A 1 93 ? -6.339 4.551 -0.213 1.00 94.50 93 TYR A N 1
ATOM 738 C CA . TYR A 1 93 ? -6.558 3.450 -1.146 1.00 94.50 93 TYR A CA 1
ATOM 739 C C . TYR A 1 93 ? -5.263 3.057 -1.861 1.00 94.50 93 TYR A C 1
ATOM 741 O O . TYR A 1 93 ? -4.865 1.898 -1.792 1.00 94.50 93 TYR A O 1
ATOM 749 N N . GLN A 1 94 ? -4.552 4.015 -2.466 1.00 91.44 94 GLN A N 1
ATOM 750 C CA . GLN A 1 94 ? -3.291 3.741 -3.168 1.00 91.44 94 GLN A CA 1
ATOM 751 C C . GLN A 1 94 ? -2.219 3.166 -2.236 1.00 91.44 94 GLN A C 1
ATOM 753 O O . GLN A 1 94 ? -1.486 2.252 -2.607 1.00 91.44 94 GLN A O 1
ATOM 758 N N . THR A 1 95 ? -2.149 3.659 -0.999 1.00 92.25 95 THR A N 1
ATOM 759 C CA . THR A 1 95 ? -1.206 3.147 0.002 1.00 92.25 95 THR A CA 1
ATOM 760 C C . THR A 1 95 ? -1.543 1.708 0.398 1.00 92.25 95 THR A C 1
ATOM 762 O O . THR A 1 95 ? -0.649 0.867 0.458 1.00 92.25 95 THR A O 1
ATOM 765 N N . CYS A 1 96 ? -2.820 1.394 0.629 1.00 94.69 96 CYS A N 1
ATOM 766 C CA . CYS A 1 96 ? -3.252 0.035 0.964 1.00 94.69 96 CYS A CA 1
ATOM 767 C C . CYS A 1 96 ? -3.083 -0.927 -0.218 1.00 94.69 96 CYS A C 1
ATOM 769 O O . CYS A 1 96 ? -2.686 -2.073 -0.021 1.00 94.69 96 CYS A O 1
ATOM 771 N N . LEU A 1 97 ? -3.325 -0.455 -1.443 1.00 93.19 97 LEU A N 1
ATOM 772 C CA . LEU A 1 97 ? -3.107 -1.227 -2.662 1.00 93.19 97 LEU A CA 1
ATOM 773 C C . LEU A 1 97 ? -1.624 -1.583 -2.832 1.00 93.19 97 LEU A C 1
ATOM 775 O O . LEU A 1 97 ? -1.295 -2.736 -3.103 1.00 93.19 97 LEU A O 1
ATOM 779 N N . ALA A 1 98 ? -0.723 -0.632 -2.584 1.00 91.75 98 ALA A N 1
ATOM 780 C CA . ALA A 1 98 ? 0.716 -0.880 -2.598 1.00 91.75 98 ALA A CA 1
ATOM 781 C C . ALA A 1 98 ? 1.132 -1.938 -1.564 1.00 91.75 98 ALA A C 1
ATOM 783 O O . ALA A 1 98 ? 1.871 -2.864 -1.895 1.00 91.75 98 ALA A O 1
ATOM 784 N N . ILE A 1 99 ? 0.601 -1.859 -0.337 1.00 92.38 99 ILE A N 1
ATOM 785 C CA . ILE A 1 99 ? 0.841 -2.883 0.690 1.00 92.38 99 ILE A CA 1
ATOM 786 C C . ILE A 1 99 ? 0.306 -4.250 0.236 1.00 92.38 99 ILE A C 1
ATOM 788 O O . ILE A 1 99 ? 0.981 -5.255 0.439 1.00 92.38 99 ILE A O 1
ATOM 792 N N . SER A 1 100 ? -0.851 -4.302 -0.433 1.00 93.94 100 SER A N 1
ATOM 793 C CA . SER A 1 100 ? -1.408 -5.561 -0.953 1.00 93.94 100 SER A CA 1
ATOM 794 C C . SER A 1 100 ? -0.554 -6.205 -2.039 1.00 93.94 100 SER A C 1
ATOM 796 O O . SER A 1 100 ? -0.507 -7.425 -2.127 1.00 93.94 100 SER A O 1
ATOM 798 N N . GLY A 1 101 ? 0.209 -5.415 -2.798 1.00 91.88 101 GLY A N 1
ATOM 799 C CA . GLY A 1 101 ? 1.206 -5.952 -3.725 1.00 91.88 101 GLY A CA 1
ATOM 800 C C . GLY A 1 101 ? 2.411 -6.593 -3.024 1.00 91.88 101 GLY A C 1
ATOM 801 O O . GLY A 1 101 ? 3.013 -7.509 -3.572 1.00 91.88 101 GLY A O 1
ATOM 802 N N . LEU A 1 102 ? 2.754 -6.141 -1.812 1.00 91.81 102 LEU A N 1
ATOM 803 C CA . LEU A 1 102 ? 3.891 -6.652 -1.026 1.00 91.81 102 LEU A CA 1
ATOM 804 C C . LEU A 1 102 ? 3.492 -7.779 -0.064 1.00 91.81 102 LEU A C 1
ATOM 806 O O . LEU A 1 102 ? 4.327 -8.595 0.313 1.00 91.81 102 LEU A O 1
ATOM 810 N N . ALA A 1 103 ? 2.230 -7.810 0.360 1.00 93.75 103 ALA A N 1
ATOM 811 C CA . ALA A 1 103 ? 1.708 -8.747 1.349 1.00 93.75 103 ALA A CA 1
ATOM 812 C C . ALA A 1 103 ? 0.282 -9.222 0.985 1.00 93.75 103 ALA A C 1
ATOM 814 O O . ALA A 1 103 ? -0.646 -9.020 1.773 1.00 93.75 103 ALA A O 1
ATOM 815 N N . PRO A 1 104 ? 0.084 -9.856 -0.188 1.00 91.69 104 PRO A N 1
ATOM 816 C CA . PRO A 1 104 ? -1.244 -10.135 -0.752 1.00 91.69 104 PRO A CA 1
ATOM 817 C C . PRO A 1 104 ? -2.131 -11.013 0.139 1.00 91.69 104 PRO A C 1
ATOM 819 O O . PRO A 1 104 ? -3.332 -10.789 0.228 1.00 91.69 104 PRO A O 1
ATOM 822 N N . GLU A 1 105 ? -1.540 -11.959 0.870 1.00 93.81 105 GLU A N 1
ATOM 823 C CA . GLU A 1 105 ? -2.273 -12.853 1.780 1.00 93.81 105 GLU A CA 1
ATOM 824 C C . GLU A 1 105 ? -2.668 -12.179 3.107 1.00 93.81 105 GLU A C 1
ATOM 826 O O . GLU A 1 105 ? -3.479 -12.706 3.873 1.00 93.81 105 GLU A O 1
ATOM 831 N N . MET A 1 106 ? -2.067 -11.025 3.420 1.00 95.06 106 MET A N 1
ATOM 832 C CA . MET A 1 106 ? -2.218 -10.360 4.717 1.00 95.06 106 MET A CA 1
ATOM 833 C C . MET A 1 106 ? -3.109 -9.121 4.683 1.00 95.06 106 MET A C 1
ATOM 835 O O . MET A 1 106 ? -3.584 -8.687 5.736 1.00 95.06 106 MET A O 1
ATOM 839 N N . ILE A 1 107 ? -3.337 -8.558 3.497 1.00 94.81 107 ILE A N 1
ATOM 840 C CA . ILE A 1 107 ? -4.148 -7.359 3.307 1.00 94.81 107 ILE A CA 1
ATOM 841 C C . ILE A 1 107 ? -4.992 -7.448 2.032 1.00 94.81 107 ILE A C 1
ATOM 843 O O . ILE A 1 107 ? -4.491 -7.699 0.939 1.00 94.81 107 ILE A O 1
ATOM 847 N N . SER A 1 108 ? -6.285 -7.167 2.163 1.00 95.12 108 SER A N 1
ATOM 848 C CA . SER A 1 108 ? -7.204 -7.042 1.033 1.00 95.12 108 SER A CA 1
ATOM 849 C C . SER A 1 108 ? -7.587 -5.578 0.861 1.00 95.12 108 SER A C 1
ATOM 851 O O . SER A 1 108 ? -8.302 -5.025 1.690 1.00 95.12 108 SER A O 1
ATOM 853 N N . ALA A 1 109 ? -7.103 -4.933 -0.202 1.00 95.56 109 ALA A N 1
ATOM 854 C CA . ALA A 1 109 ? -7.476 -3.565 -0.558 1.00 95.56 109 ALA A CA 1
ATOM 855 C C . ALA A 1 109 ? -8.497 -3.591 -1.705 1.00 95.56 109 ALA A C 1
ATOM 857 O O . ALA A 1 109 ? -8.180 -3.959 -2.836 1.00 95.56 109 ALA A O 1
ATOM 858 N N . ARG A 1 110 ? -9.739 -3.205 -1.414 1.00 94.62 110 ARG A N 1
ATOM 859 C CA . ARG A 1 110 ? -10.831 -3.072 -2.389 1.00 94.62 110 ARG A CA 1
ATOM 860 C C . ARG A 1 110 ? -11.070 -1.594 -2.673 1.00 94.62 110 ARG A C 1
ATOM 862 O O . ARG A 1 110 ? -10.551 -0.730 -1.986 1.00 94.62 110 ARG A O 1
ATOM 869 N N . LYS A 1 111 ? -11.911 -1.272 -3.659 1.00 92.06 111 LYS A N 1
ATOM 870 C CA . LYS A 1 111 ? -12.169 0.123 -4.068 1.00 92.06 111 LYS A CA 1
ATOM 871 C C . LYS A 1 111 ? -12.603 1.046 -2.915 1.00 92.06 111 LYS A C 1
ATOM 873 O O . LYS A 1 111 ? -12.232 2.214 -2.904 1.00 92.06 111 LYS A O 1
ATOM 878 N N . ASN A 1 112 ? -13.386 0.528 -1.965 1.00 94.94 112 ASN A N 1
ATOM 879 C CA . ASN A 1 112 ? -13.976 1.326 -0.883 1.00 94.94 112 ASN A CA 1
ATOM 880 C C . ASN A 1 112 ? -13.539 0.895 0.522 1.00 94.94 112 ASN A C 1
ATOM 882 O O . ASN A 1 112 ? -13.761 1.647 1.471 1.00 94.94 112 ASN A O 1
ATOM 886 N N . SER A 1 113 ? -12.944 -0.289 0.658 1.00 96.69 113 SER A N 1
ATOM 887 C CA . SER A 1 113 ? -12.632 -0.894 1.947 1.00 96.69 113 SER A CA 1
ATOM 888 C C . SER A 1 113 ? -11.271 -1.570 1.949 1.00 96.69 113 SER A C 1
ATOM 890 O O . SER A 1 113 ? -10.718 -1.906 0.900 1.00 96.69 113 SER A O 1
ATOM 892 N N . VAL A 1 114 ? -10.741 -1.776 3.147 1.00 97.50 114 VAL A N 1
ATOM 893 C CA . VAL A 1 114 ? -9.497 -2.493 3.388 1.00 97.50 114 VAL A CA 1
ATOM 894 C C . VAL A 1 114 ? -9.658 -3.422 4.579 1.00 97.50 114 VAL A C 1
ATOM 896 O O . VAL A 1 114 ? -10.337 -3.084 5.544 1.00 97.50 114 VAL A O 1
ATOM 899 N N . GLU A 1 115 ? -9.017 -4.580 4.510 1.00 97.00 115 GLU A N 1
ATOM 900 C CA . GLU A 1 115 ? -9.016 -5.563 5.588 1.00 97.00 115 GLU A CA 1
ATOM 901 C C . GLU A 1 115 ? -7.617 -6.145 5.800 1.00 97.00 115 GLU A C 1
ATOM 903 O O . GLU A 1 115 ? -6.879 -6.370 4.840 1.00 97.00 115 GLU A O 1
ATOM 908 N N . LEU A 1 116 ? -7.269 -6.415 7.056 1.00 97.00 116 LEU A N 1
ATOM 909 C CA . LEU A 1 116 ? -6.079 -7.140 7.483 1.00 97.00 116 LEU A CA 1
ATOM 910 C C . LEU A 1 116 ? -6.466 -8.528 7.994 1.00 97.00 116 LEU A C 1
ATOM 912 O O . LEU A 1 116 ? -7.298 -8.647 8.895 1.00 97.00 116 LEU A O 1
ATOM 916 N N . SER A 1 117 ? -5.804 -9.567 7.484 1.00 95.12 117 SER A N 1
ATOM 917 C CA . SER A 1 117 ? -5.956 -10.950 7.970 1.00 95.12 117 SER A CA 1
ATOM 918 C C . SER A 1 117 ? -4.935 -11.314 9.060 1.00 95.12 117 SER A C 1
ATOM 920 O O . SER A 1 117 ? -5.058 -12.340 9.731 1.00 95.12 117 SER A O 1
ATOM 922 N N . GLN A 1 118 ? -3.913 -10.474 9.254 1.00 96.06 118 GLN A N 1
ATOM 923 C CA . GLN A 1 118 ? -2.864 -10.625 10.262 1.00 96.06 118 GLN A CA 1
ATOM 924 C C . GLN A 1 118 ? -2.605 -9.301 10.981 1.00 96.06 118 GLN A C 1
ATOM 926 O O . GLN A 1 118 ? -2.885 -8.219 10.469 1.00 96.06 118 GLN A O 1
ATOM 931 N N . ARG A 1 119 ? -2.018 -9.390 12.179 1.00 96.00 119 ARG A N 1
ATOM 932 C CA . ARG A 1 119 ? -1.666 -8.211 12.976 1.00 96.00 119 ARG A CA 1
ATOM 933 C C . ARG A 1 119 ? -0.663 -7.302 12.244 1.00 96.00 119 ARG A C 1
ATOM 935 O O . ARG A 1 119 ? 0.248 -7.834 11.602 1.00 96.00 119 ARG A O 1
ATOM 942 N N . PRO A 1 120 ? -0.725 -5.969 12.441 1.00 96.12 120 PRO A N 1
ATOM 943 C CA . PRO A 1 120 ? 0.180 -5.002 11.810 1.00 96.12 120 PRO A CA 1
ATOM 944 C C . PRO A 1 120 ? 1.670 -5.346 11.916 1.00 96.12 120 PRO A C 1
ATOM 946 O O . PRO A 1 120 ? 2.415 -5.170 10.956 1.00 96.12 120 PRO A O 1
ATOM 949 N N . ASP A 1 121 ? 2.119 -5.872 13.060 1.00 96.19 121 ASP A N 1
ATOM 950 C CA . ASP A 1 121 ? 3.516 -6.258 13.274 1.00 96.19 121 ASP A CA 1
ATOM 951 C C . ASP A 1 121 ? 3.985 -7.369 12.321 1.00 96.19 121 ASP A C 1
ATOM 953 O O . ASP A 1 121 ? 5.099 -7.302 11.799 1.00 96.19 121 ASP A 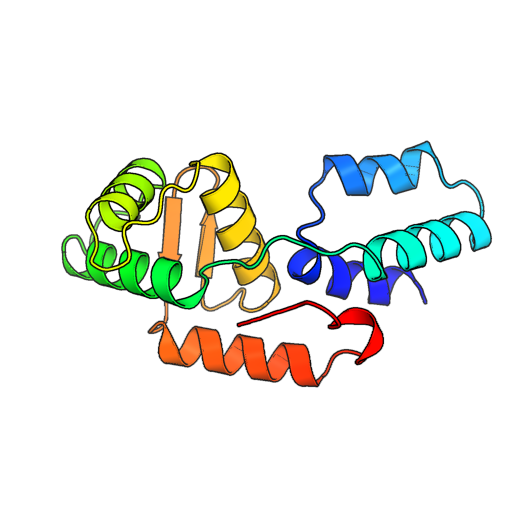O 1
ATOM 957 N N . ARG A 1 122 ? 3.119 -8.344 12.021 1.00 96.31 122 ARG A N 1
ATOM 958 C CA . ARG A 1 122 ? 3.425 -9.424 11.073 1.00 96.31 122 ARG A CA 1
ATOM 959 C C . ARG A 1 122 ? 3.426 -8.945 9.631 1.00 96.31 122 ARG A C 1
ATOM 961 O O . ARG A 1 122 ? 4.310 -9.337 8.875 1.00 96.31 122 ARG A O 1
ATOM 968 N N . VAL A 1 123 ? 2.484 -8.071 9.276 1.00 95.50 123 VAL A N 1
ATOM 969 C CA . VAL A 1 123 ? 2.430 -7.474 7.934 1.00 95.50 123 VAL A CA 1
ATOM 970 C C . VAL A 1 123 ? 3.704 -6.672 7.669 1.00 95.50 123 VAL A C 1
ATOM 972 O O . VAL A 1 123 ? 4.375 -6.891 6.666 1.00 95.50 123 VAL A O 1
ATOM 975 N N . MET A 1 124 ? 4.110 -5.823 8.617 1.00 93.94 124 MET A N 1
ATOM 976 C CA . MET A 1 124 ? 5.356 -5.053 8.528 1.00 93.94 124 MET A CA 1
ATOM 977 C C . MET A 1 124 ? 6.598 -5.941 8.415 1.00 93.94 124 MET A C 1
ATOM 979 O O . MET A 1 124 ? 7.496 -5.639 7.628 1.00 93.94 124 MET A O 1
ATOM 983 N N . ALA A 1 125 ? 6.656 -7.038 9.176 1.00 94.62 125 ALA A N 1
ATOM 984 C CA . ALA A 1 125 ? 7.766 -7.984 9.108 1.00 94.62 125 ALA A CA 1
ATOM 985 C C . ALA A 1 125 ? 7.860 -8.668 7.734 1.00 94.62 125 ALA A C 1
ATOM 987 O O . ALA A 1 125 ? 8.962 -8.781 7.193 1.00 94.62 125 ALA A O 1
ATOM 988 N N . LEU A 1 126 ? 6.724 -9.074 7.152 1.00 94.25 126 LEU A N 1
ATOM 989 C CA . LEU A 1 126 ? 6.683 -9.650 5.807 1.00 94.25 126 LEU A CA 1
ATOM 990 C C . LEU A 1 126 ? 7.152 -8.637 4.763 1.00 94.25 126 LEU A C 1
ATOM 992 O O . LEU A 1 126 ? 8.057 -8.951 3.995 1.00 94.25 126 LEU A O 1
ATOM 996 N N . ILE A 1 127 ? 6.603 -7.418 4.772 1.00 92.31 127 ILE A N 1
ATOM 997 C CA . ILE A 1 127 ? 7.006 -6.377 3.817 1.00 92.31 127 ILE A CA 1
ATOM 998 C C . ILE A 1 127 ? 8.512 -6.106 3.934 1.00 92.31 127 ILE A C 1
ATOM 1000 O O . ILE A 1 127 ? 9.211 -6.054 2.927 1.00 92.31 127 ILE A O 1
ATOM 1004 N N . GLY A 1 128 ? 9.037 -5.990 5.158 1.00 91.81 128 GLY A N 1
ATOM 1005 C CA . GLY A 1 128 ? 10.473 -5.824 5.383 1.00 91.81 128 GLY A CA 1
ATOM 1006 C C . GLY A 1 128 ? 11.311 -6.997 4.869 1.00 91.81 128 GLY A C 1
ATOM 1007 O O . GLY A 1 128 ? 12.429 -6.785 4.408 1.00 91.81 128 GLY A O 1
ATOM 1008 N N . SER A 1 129 ? 10.790 -8.226 4.912 1.00 92.88 129 SER A N 1
ATOM 1009 C CA . SER A 1 129 ? 11.450 -9.386 4.304 1.00 92.88 129 SER A CA 1
ATOM 1010 C C . SER A 1 129 ? 11.470 -9.293 2.782 1.00 92.88 129 SER A C 1
ATOM 1012 O O . SER A 1 129 ? 12.546 -9.373 2.203 1.00 92.88 129 SER A O 1
ATOM 1014 N N . VAL A 1 130 ? 10.314 -9.044 2.161 1.00 91.31 130 VAL A N 1
ATOM 1015 C CA . VAL A 1 130 ? 10.163 -8.933 0.700 1.00 91.31 130 VAL A CA 1
ATOM 1016 C C . VAL A 1 130 ? 11.074 -7.846 0.135 1.00 91.31 130 VAL A C 1
ATOM 1018 O O . VAL A 1 130 ? 11.771 -8.062 -0.849 1.00 91.31 130 VAL A O 1
ATOM 1021 N N . ILE A 1 131 ? 11.128 -6.686 0.788 1.00 89.75 131 ILE A N 1
ATOM 1022 C CA . ILE A 1 131 ? 11.947 -5.558 0.330 1.00 89.75 131 ILE A CA 1
ATOM 1023 C C . ILE A 1 131 ? 13.441 -5.871 0.396 1.00 89.75 131 ILE A C 1
ATOM 1025 O O . ILE A 1 131 ? 14.180 -5.446 -0.482 1.00 89.75 131 ILE A O 1
ATOM 1029 N N . ARG A 1 132 ? 13.903 -6.631 1.396 1.00 89.62 132 ARG A N 1
ATOM 1030 C CA . ARG A 1 132 ? 15.319 -7.032 1.484 1.00 89.62 132 ARG A CA 1
ATOM 1031 C C . ARG A 1 132 ? 15.748 -7.986 0.372 1.00 89.62 132 ARG A C 1
ATOM 1033 O O . ARG A 1 132 ? 16.941 -8.119 0.135 1.00 89.62 132 ARG A O 1
ATOM 1040 N N . GLU A 1 133 ? 14.803 -8.652 -0.283 1.00 90.25 133 GLU A N 1
ATOM 1041 C CA . GLU A 1 133 ? 15.079 -9.510 -1.439 1.00 90.25 133 GLU A CA 1
ATOM 1042 C C . GLU A 1 133 ? 15.166 -8.708 -2.747 1.00 90.25 133 GLU 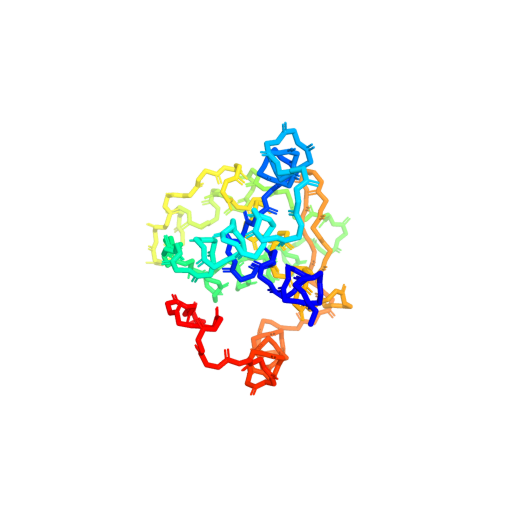A C 1
ATOM 1044 O O . GLU A 1 133 ? 15.584 -9.242 -3.776 1.00 90.25 133 GLU A O 1
ATOM 1049 N N . TYR A 1 134 ? 14.767 -7.432 -2.735 1.00 89.75 134 TYR A N 1
ATOM 1050 C CA . TYR A 1 134 ? 14.795 -6.575 -3.914 1.00 89.75 134 TYR A CA 1
ATOM 1051 C C . TYR A 1 134 ? 16.148 -5.855 -4.045 1.00 89.75 134 TYR A C 1
ATOM 1053 O O . TYR A 1 134 ? 16.795 -5.572 -3.035 1.00 89.75 134 TYR A O 1
ATOM 1061 N N . PRO A 1 135 ? 16.582 -5.513 -5.273 1.00 88.75 135 PRO A N 1
ATOM 1062 C CA . PRO A 1 135 ? 17.797 -4.726 -5.485 1.00 88.75 135 PRO A CA 1
ATOM 1063 C C . PRO A 1 135 ? 17.775 -3.381 -4.733 1.00 88.75 135 PRO A C 1
ATOM 1065 O O . PRO A 1 135 ? 16.762 -2.678 -4.721 1.00 88.75 135 PRO A O 1
ATOM 1068 N N . GLU A 1 136 ? 18.903 -2.985 -4.134 1.00 84.69 136 GLU A N 1
ATOM 1069 C CA . GLU A 1 136 ? 19.019 -1.746 -3.334 1.00 84.69 136 GLU A CA 1
ATOM 1070 C C . GLU A 1 136 ? 18.657 -0.479 -4.133 1.00 84.69 136 GLU A C 1
ATOM 1072 O O . GLU A 1 136 ? 17.979 0.428 -3.645 1.00 84.69 136 GLU A O 1
ATOM 1077 N N . GLU A 1 137 ? 19.043 -0.450 -5.405 1.00 83.38 137 GLU A N 1
ATOM 1078 C CA . GLU A 1 137 ? 18.718 0.616 -6.357 1.00 83.38 137 GLU A CA 1
ATOM 1079 C C . GLU A 1 137 ? 17.204 0.808 -6.570 1.00 83.38 137 GLU A C 1
ATOM 1081 O O . GLU A 1 137 ? 16.752 1.929 -6.795 1.00 83.38 137 GLU A O 1
ATOM 1086 N N . GLU A 1 138 ? 16.398 -0.250 -6.427 1.00 84.19 138 GLU A N 1
ATOM 1087 C CA . GLU A 1 138 ? 14.936 -0.193 -6.575 1.00 84.19 138 GLU A CA 1
ATOM 1088 C C . GLU A 1 138 ? 14.239 0.212 -5.265 1.00 84.19 138 GLU A C 1
ATOM 1090 O O . GLU A 1 138 ? 13.183 0.851 -5.277 1.00 84.19 138 GLU A O 1
ATOM 1095 N N . THR A 1 139 ? 14.835 -0.138 -4.122 1.00 83.06 139 THR A N 1
ATOM 1096 C CA . THR A 1 139 ? 14.270 0.103 -2.781 1.00 83.06 139 THR A CA 1
ATOM 1097 C C . THR A 1 139 ? 14.650 1.463 -2.199 1.00 83.06 139 THR A C 1
ATOM 1099 O O . THR A 1 139 ? 14.085 1.891 -1.188 1.00 83.06 139 THR A O 1
ATOM 1102 N N . THR A 1 140 ? 15.557 2.185 -2.858 1.00 75.19 140 THR A N 1
ATOM 1103 C CA . THR A 1 140 ? 15.985 3.525 -2.457 1.00 75.19 140 THR A CA 1
ATOM 1104 C C . THR A 1 140 ? 14.781 4.465 -2.296 1.00 75.19 140 THR A C 1
ATOM 1106 O O . THR A 1 140 ? 13.954 4.644 -3.196 1.00 75.19 140 THR A O 1
ATOM 1109 N N . GLY A 1 141 ? 14.664 5.058 -1.103 1.00 69.88 141 GLY A N 1
ATOM 1110 C CA . GLY A 1 141 ? 13.570 5.960 -0.727 1.00 69.88 141 GLY A CA 1
ATOM 1111 C C . GLY A 1 141 ? 12.317 5.273 -0.168 1.00 69.88 141 GLY A C 1
ATOM 1112 O O . GLY A 1 141 ? 11.456 5.963 0.381 1.00 69.88 141 GLY A O 1
ATOM 1113 N N . PHE A 1 142 ? 12.211 3.941 -0.228 1.00 76.00 142 PHE A N 1
ATOM 1114 C CA . PHE A 1 142 ? 11.138 3.226 0.458 1.00 76.00 142 PHE A CA 1
ATOM 1115 C C . PHE A 1 142 ? 11.399 3.217 1.968 1.00 76.00 142 PHE A C 1
ATOM 1117 O O . PHE A 1 142 ? 12.463 2.813 2.433 1.00 76.00 142 PHE A O 1
ATOM 1124 N N . GLN A 1 143 ? 10.420 3.666 2.751 1.00 70.50 143 GLN A N 1
ATOM 1125 C CA . GLN A 1 143 ? 10.505 3.684 4.210 1.00 70.50 143 GLN A CA 1
ATOM 1126 C C . GLN A 1 143 ? 9.278 3.002 4.804 1.00 70.50 143 GLN A C 1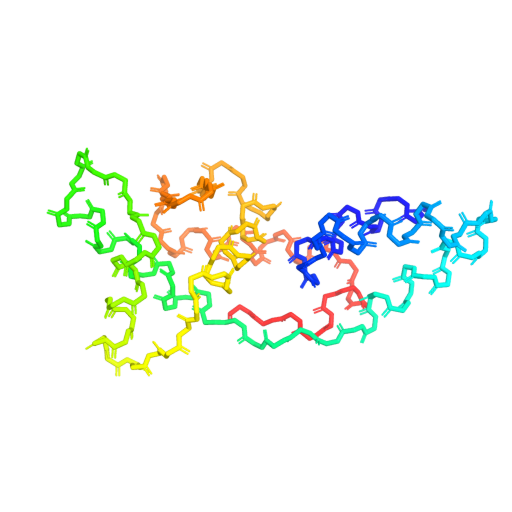
ATOM 1128 O O . GLN A 1 143 ? 8.150 3.395 4.500 1.00 70.50 143 GLN A O 1
ATOM 1133 N N . LEU A 1 144 ? 9.533 1.999 5.647 1.00 68.62 144 LEU A N 1
ATOM 1134 C CA . LEU A 1 144 ? 8.541 1.314 6.476 1.00 68.62 144 LEU A CA 1
ATOM 1135 C C . LEU A 1 144 ? 8.133 2.159 7.691 1.00 68.62 144 LEU A C 1
ATOM 1137 O O . LEU A 1 144 ? 9.027 2.767 8.322 1.00 68.62 144 LEU A O 1
#

Radius of gyration: 16.2 Å; chains: 1; bounding box: 37×27×47 Å

Foldseek 3Di:
DLVVLVLVLCLLLLQDPVNVVCLVVPDDDPVSSVVSSLVSLPDADPADPLLLLLVLLVVVCVVPVPDFAFLVNSQVSCCPDPVRDRDDSVRSLSNQVSLCSQVVVAKDRDPTGIHGPDHSVVSVVSSVVSLVVDDPSNNPNRDD

pLDDT: mean 90.35, std 6.31, range [61.41, 97.75]